Protein AF-A0A1H9RSE9-F1 (afdb_monomer_lite)

Organism: NCBI:txid200379

pLDDT: mean 80.84, std 13.24, range [35.53, 95.69]

Structure (mmCIF, N/CA/C/O backbone):
data_AF-A0A1H9RSE9-F1
#
_entry.id   AF-A0A1H9RSE9-F1
#
loop_
_atom_site.group_PDB
_atom_site.id
_atom_site.type_symbol
_atom_site.label_atom_id
_atom_site.label_alt_id
_atom_site.label_comp_id
_atom_site.label_asym_id
_atom_site.label_entity_id
_atom_site.label_seq_id
_atom_site.pdbx_PDB_ins_code
_atom_site.Cartn_x
_atom_site.Cartn_y
_atom_site.Cartn_z
_atom_site.occupancy
_atom_site.B_iso_or_equiv
_atom_site.auth_seq_id
_atom_site.auth_comp_id
_atom_site.auth_asym_id
_atom_site.auth_atom_id
_atom_site.pdbx_PDB_model_num
ATOM 1 N N . MET A 1 1 ? -7.562 20.231 6.246 1.00 48.16 1 MET A N 1
ATOM 2 C CA . MET A 1 1 ? -7.412 19.680 4.884 1.00 48.16 1 MET A CA 1
ATOM 3 C C . MET A 1 1 ? -8.405 18.547 4.749 1.00 48.16 1 MET A C 1
ATOM 5 O O . MET A 1 1 ? -8.384 17.662 5.594 1.00 48.16 1 MET A O 1
ATOM 9 N N . SER A 1 2 ? -9.317 18.609 3.780 1.00 53.59 2 SER A N 1
ATOM 10 C CA . SER A 1 2 ? -10.210 17.483 3.496 1.00 53.59 2 SER A CA 1
ATOM 11 C C . SER A 1 2 ? -9.411 16.434 2.732 1.00 53.59 2 SER A C 1
ATOM 13 O O . SER A 1 2 ? -8.847 16.744 1.687 1.00 53.59 2 SER A O 1
ATOM 15 N N . ALA A 1 3 ? -9.314 15.230 3.284 1.00 60.97 3 ALA A N 1
ATOM 16 C CA . ALA A 1 3 ? -8.739 14.088 2.592 1.00 60.97 3 ALA A CA 1
ATOM 17 C C . ALA A 1 3 ? -9.633 13.724 1.399 1.00 60.97 3 ALA A C 1
ATOM 19 O O . ALA A 1 3 ? -10.843 13.557 1.563 1.00 60.97 3 ALA A O 1
ATOM 20 N N . LEU A 1 4 ? -9.046 13.617 0.211 1.00 76.12 4 LEU A N 1
ATOM 21 C CA . LEU A 1 4 ? -9.733 13.062 -0.944 1.00 76.12 4 LEU A CA 1
ATOM 22 C C . LEU A 1 4 ? -9.749 11.539 -0.806 1.00 76.12 4 LEU A C 1
ATOM 24 O O . LEU A 1 4 ? -8.698 10.911 -0.731 1.00 76.12 4 LEU A O 1
ATOM 28 N N . VAL A 1 5 ? -10.940 10.953 -0.791 1.00 80.94 5 VAL A N 1
ATOM 29 C CA . VAL A 1 5 ? -11.124 9.502 -0.776 1.00 80.94 5 VAL A CA 1
ATOM 30 C C . 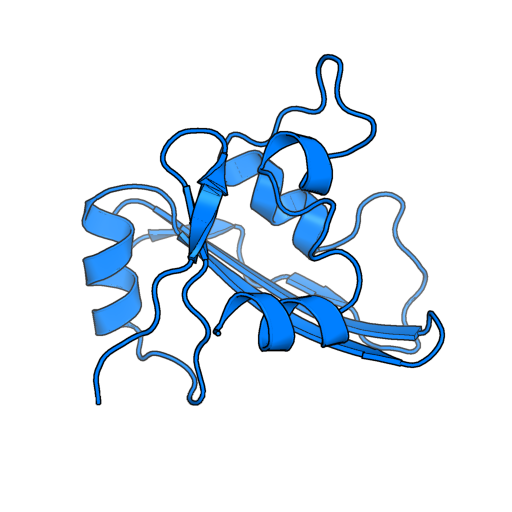VAL A 1 5 ? -11.655 9.099 -2.141 1.00 80.94 5 VAL A C 1
ATOM 32 O O . VAL A 1 5 ? -12.750 9.515 -2.514 1.00 80.94 5 VAL A O 1
ATOM 35 N N . VAL A 1 6 ? -10.885 8.308 -2.885 1.00 80.81 6 VAL A N 1
ATOM 36 C CA . VAL A 1 6 ? -11.274 7.797 -4.203 1.00 80.81 6 VAL A CA 1
ATOM 37 C C . VAL A 1 6 ? -11.811 6.376 -4.020 1.00 80.81 6 VAL A C 1
ATOM 39 O O . VAL A 1 6 ? -11.040 5.484 -3.659 1.00 80.81 6 VAL A O 1
ATOM 42 N N . PRO A 1 7 ? -13.117 6.128 -4.228 1.00 81.12 7 PRO A N 1
ATOM 43 C CA . PRO A 1 7 ? -13.671 4.783 -4.143 1.00 81.12 7 PRO A CA 1
ATOM 44 C C . PRO A 1 7 ? -13.070 3.869 -5.213 1.00 81.12 7 PRO A C 1
ATOM 46 O O . PRO A 1 7 ? -12.926 4.270 -6.371 1.00 81.12 7 PRO A O 1
ATOM 49 N N . LEU A 1 8 ? -12.755 2.639 -4.819 1.00 80.25 8 LEU A N 1
ATOM 50 C CA . LEU A 1 8 ? -12.267 1.574 -5.688 1.00 80.25 8 LEU A CA 1
ATOM 51 C C . LEU A 1 8 ? -13.261 0.399 -5.707 1.00 80.25 8 LEU A C 1
ATOM 53 O O . LEU A 1 8 ? -14.386 0.506 -5.213 1.00 80.25 8 LEU A O 1
ATOM 57 N N . ALA A 1 9 ? -12.875 -0.727 -6.313 1.00 77.00 9 ALA A N 1
ATOM 58 C CA . ALA A 1 9 ? -13.701 -1.930 -6.290 1.00 77.00 9 ALA A CA 1
ATOM 59 C C . ALA A 1 9 ? -13.736 -2.557 -4.884 1.00 77.00 9 ALA A C 1
ATOM 61 O O . ALA A 1 9 ? -12.779 -2.440 -4.125 1.00 77.00 9 ALA A O 1
ATOM 62 N N . ARG A 1 10 ? -14.823 -3.279 -4.573 1.00 69.12 10 ARG A N 1
ATOM 63 C CA . ARG A 1 10 ? -14.943 -4.165 -3.396 1.00 69.12 10 ARG A CA 1
ATOM 64 C C . ARG A 1 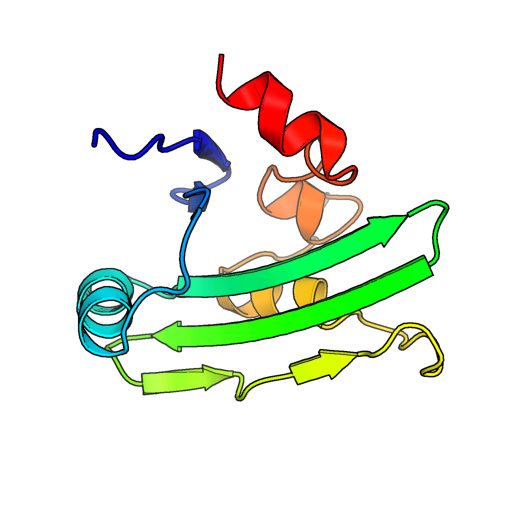10 ? -14.512 -3.527 -2.065 1.00 69.12 10 ARG A C 1
ATOM 66 O O . ARG A 1 10 ? -13.536 -3.956 -1.465 1.00 69.12 10 ARG A O 1
ATOM 73 N N . ASP A 1 11 ? -15.255 -2.523 -1.600 1.00 80.44 11 ASP A N 1
ATOM 74 C CA . ASP A 1 11 ? -15.059 -1.878 -0.286 1.00 80.44 11 ASP A CA 1
ATOM 75 C C . ASP A 1 11 ? -13.654 -1.276 -0.054 1.00 80.44 11 ASP A C 1
ATOM 77 O O . ASP A 1 11 ? -13.291 -0.943 1.076 1.00 80.44 11 ASP A O 1
ATOM 81 N N . LEU A 1 12 ? -12.872 -1.087 -1.124 1.00 85.38 12 LEU A N 1
ATOM 82 C CA . LEU A 1 12 ? -11.572 -0.431 -1.083 1.00 85.38 12 LEU A CA 1
ATOM 83 C C . LEU A 1 12 ? -11.690 1.058 -1.391 1.00 85.38 12 LEU A C 1
ATOM 85 O O . LEU A 1 12 ? -12.549 1.521 -2.147 1.00 85.38 12 LEU A O 1
ATOM 89 N N . VAL A 1 13 ? -10.755 1.811 -0.826 1.00 86.94 13 VAL A N 1
ATOM 90 C CA . VAL A 1 13 ? -10.582 3.232 -1.098 1.00 86.94 13 VAL A CA 1
ATOM 91 C C . VAL A 1 13 ? -9.106 3.541 -1.293 1.00 86.94 13 VAL A C 1
ATOM 93 O O . VAL A 1 13 ? -8.254 3.012 -0.580 1.00 86.94 13 VAL A O 1
ATOM 96 N N . LEU A 1 14 ? -8.809 4.425 -2.241 1.00 86.50 14 LEU A N 1
ATOM 97 C CA . LEU A 1 14 ? -7.501 5.047 -2.383 1.00 86.50 14 LEU A CA 1
ATOM 98 C C . LEU A 1 14 ? -7.526 6.396 -1.667 1.00 86.50 14 LEU A C 1
ATOM 100 O O . LEU A 1 14 ? -8.400 7.231 -1.910 1.00 86.50 14 LEU A O 1
ATOM 104 N N . LEU A 1 15 ? -6.549 6.604 -0.792 1.00 88.00 15 LEU A N 1
ATOM 105 C CA . LEU A 1 15 ? -6.334 7.860 -0.090 1.00 88.00 15 LEU A CA 1
ATOM 106 C C . LEU A 1 15 ? -4.972 8.425 -0.513 1.00 88.00 15 LEU A C 1
ATOM 108 O O . LEU A 1 15 ? -3.952 7.943 -0.021 1.00 88.00 15 LEU A O 1
ATOM 112 N N . PRO A 1 16 ? -4.924 9.421 -1.415 1.00 84.75 16 PRO A N 1
ATOM 113 C CA . PRO A 1 16 ? -3.681 10.093 -1.766 1.00 84.75 16 PRO A CA 1
ATOM 114 C C . PRO A 1 16 ? -3.127 10.849 -0.557 1.00 84.75 16 PRO A C 1
ATOM 116 O O . PRO A 1 16 ? -3.837 11.632 0.081 1.00 84.75 16 PRO A O 1
ATOM 119 N N . LEU A 1 17 ? -1.856 10.609 -0.246 1.00 84.06 17 LEU A N 1
ATOM 120 C CA . LEU A 1 17 ? -1.153 11.244 0.862 1.00 84.06 17 LEU A CA 1
ATOM 121 C C . LEU A 1 17 ? -0.086 12.186 0.308 1.00 84.06 17 LEU A C 1
ATOM 123 O O . LEU A 1 17 ? 0.650 11.825 -0.603 1.00 84.06 17 LEU A O 1
ATOM 127 N N . PHE A 1 18 ? -0.014 13.392 0.867 1.00 81.62 18 PHE A N 1
ATOM 128 C CA . PHE A 1 18 ? 1.023 14.377 0.532 1.00 81.62 18 PHE A CA 1
ATOM 129 C C . PHE A 1 18 ? 2.224 14.299 1.480 1.00 81.62 18 PHE A C 1
ATOM 131 O O . PHE A 1 18 ? 3.316 14.720 1.120 1.00 81.62 18 PHE A O 1
ATOM 138 N N . ASP A 1 19 ? 2.011 13.724 2.665 1.00 84.19 19 ASP A N 1
ATOM 139 C CA . ASP A 1 19 ? 3.020 13.475 3.686 1.00 84.19 19 ASP A CA 1
ATOM 140 C C . ASP A 1 19 ? 2.919 12.019 4.148 1.00 84.19 19 ASP A C 1
ATOM 142 O O . ASP A 1 19 ? 1.833 11.428 4.166 1.00 84.19 19 ASP A O 1
ATOM 146 N N . ALA A 1 20 ? 4.049 11.444 4.561 1.00 82.94 20 ALA A N 1
ATOM 147 C CA . ALA A 1 20 ? 4.068 10.103 5.125 1.00 82.94 20 ALA A CA 1
ATOM 148 C C . ALA A 1 20 ? 3.240 10.060 6.428 1.00 82.94 20 ALA A C 1
ATOM 150 O O . ALA A 1 20 ? 3.497 10.857 7.335 1.00 82.94 20 ALA A O 1
ATOM 151 N N .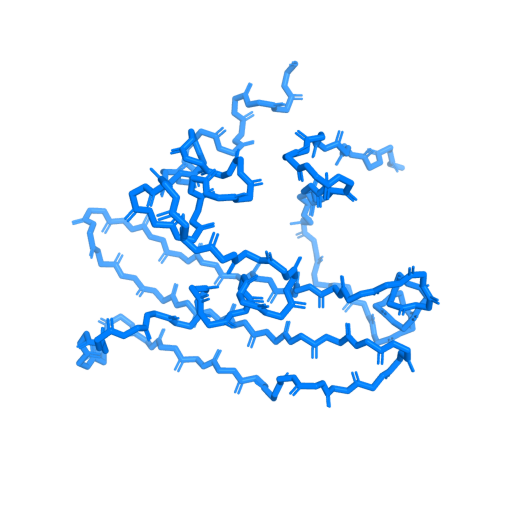 PRO A 1 21 ? 2.275 9.131 6.557 1.00 87.88 21 PRO A N 1
ATOM 152 C CA . PRO A 1 21 ? 1.460 9.033 7.756 1.00 87.88 21 PRO A CA 1
ATOM 153 C C . PRO A 1 21 ? 2.293 8.474 8.909 1.00 87.88 21 PRO A C 1
ATOM 155 O O . PRO A 1 21 ? 3.142 7.594 8.721 1.00 87.88 21 PRO A O 1
ATOM 158 N N . ASP A 1 22 ? 2.031 8.950 10.122 1.00 89.00 22 ASP A N 1
ATOM 159 C CA . ASP A 1 22 ? 2.690 8.406 11.304 1.00 89.00 22 ASP A CA 1
ATOM 160 C C . ASP A 1 22 ? 2.151 7.010 11.670 1.00 89.00 22 ASP A C 1
ATOM 162 O O . ASP A 1 22 ? 1.117 6.537 11.189 1.00 89.00 22 ASP A O 1
ATOM 166 N N . SER A 1 23 ? 2.860 6.306 12.555 1.00 84.31 23 SER A N 1
ATOM 167 C CA . SER A 1 23 ? 2.476 4.948 12.949 1.00 84.31 23 SER A CA 1
ATOM 168 C C . SER A 1 23 ? 1.116 4.855 13.649 1.00 84.31 23 SER A C 1
ATOM 170 O O . SER A 1 23 ? 0.509 3.785 13.604 1.00 84.31 23 SER A O 1
ATOM 172 N N . GLY A 1 24 ? 0.666 5.925 14.311 1.00 87.62 24 GLY A N 1
ATOM 173 C CA . GLY A 1 24 ? -0.632 5.999 14.979 1.00 87.62 24 GLY A CA 1
ATOM 174 C C . GLY A 1 24 ? -1.767 6.113 13.968 1.00 87.62 24 GLY A C 1
ATOM 175 O O . GLY A 1 24 ? -2.689 5.307 14.008 1.00 87.62 24 GLY A O 1
ATOM 176 N N . GLN A 1 25 ? -1.639 7.007 12.984 1.00 91.19 25 GLN A N 1
ATOM 177 C CA . GLN A 1 25 ? -2.615 7.152 11.898 1.00 91.19 25 GLN A CA 1
ATOM 178 C C . GLN A 1 25 ? -2.829 5.833 11.148 1.00 91.19 25 GLN A C 1
ATOM 180 O O . GLN A 1 25 ? -3.960 5.406 10.925 1.00 91.19 25 GL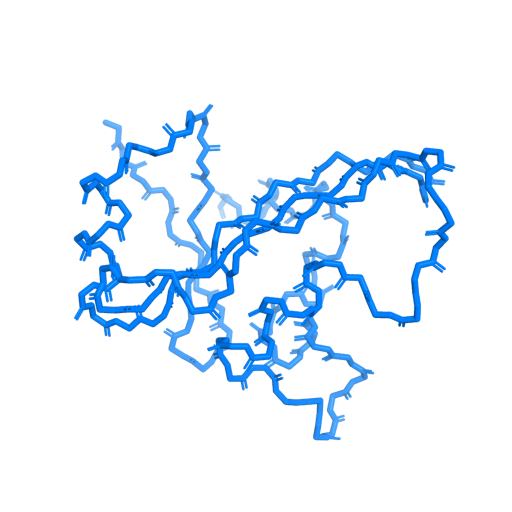N A O 1
ATOM 185 N N . VAL A 1 26 ? -1.741 5.138 10.807 1.00 89.56 26 VAL A N 1
ATOM 186 C CA . VAL A 1 26 ? -1.826 3.858 10.088 1.00 89.56 26 VAL A CA 1
ATOM 187 C C . VAL A 1 26 ? -2.413 2.758 10.980 1.00 89.56 26 VAL A C 1
ATOM 189 O O . VAL A 1 26 ? -3.140 1.889 10.494 1.00 89.56 26 VAL A O 1
ATOM 192 N N . ALA A 1 27 ? -2.125 2.770 12.286 1.00 88.88 27 ALA A N 1
ATOM 193 C CA . ALA A 1 27 ? -2.744 1.839 13.228 1.00 88.88 27 ALA A CA 1
ATOM 194 C C . ALA A 1 27 ? -4.261 2.066 13.325 1.00 88.88 27 ALA A C 1
ATOM 196 O O . ALA A 1 27 ? -5.022 1.103 13.248 1.00 88.88 27 ALA A O 1
ATOM 197 N N . ASP A 1 28 ? -4.695 3.324 13.392 1.00 92.50 28 ASP A N 1
ATOM 198 C CA . ASP A 1 28 ? -6.108 3.691 13.434 1.00 92.50 28 ASP A CA 1
ATOM 199 C C . ASP A 1 28 ? -6.838 3.278 12.154 1.00 92.50 28 ASP A C 1
ATOM 201 O O . ASP A 1 28 ? -7.908 2.669 12.226 1.00 92.50 28 ASP A O 1
ATOM 205 N N . TRP A 1 29 ? -6.258 3.533 10.978 1.00 93.38 29 TRP A N 1
ATOM 206 C CA . TRP A 1 29 ? -6.835 3.086 9.706 1.00 93.38 29 TRP A CA 1
ATOM 207 C C . TRP A 1 29 ? -6.922 1.562 9.634 1.00 93.38 29 TRP A C 1
ATOM 209 O O . TRP A 1 29 ? -7.979 1.016 9.316 1.00 93.38 29 TRP A O 1
ATOM 219 N N . SER A 1 30 ? -5.842 0.874 10.017 1.00 94.31 30 SER A N 1
ATOM 220 C CA . SER A 1 30 ? -5.787 -0.591 9.973 1.00 94.31 30 SER A CA 1
ATOM 221 C C . SER A 1 30 ? -6.640 -1.295 11.035 1.00 94.31 30 SER A C 1
ATOM 223 O O . SER A 1 30 ? -6.775 -2.515 11.005 1.00 94.31 30 SER A O 1
ATOM 225 N N . SER A 1 31 ? -7.261 -0.559 11.965 1.00 93.75 31 SER A N 1
ATOM 226 C CA . SER A 1 31 ? -8.204 -1.135 12.937 1.00 93.75 31 SER A CA 1
ATOM 227 C C . SER A 1 31 ? -9.497 -1.648 12.288 1.00 93.75 31 SER A C 1
ATOM 229 O O . SER A 1 31 ? -10.164 -2.527 12.834 1.00 93.75 31 SER A O 1
ATOM 231 N N . ARG A 1 32 ? -9.854 -1.113 11.110 1.00 90.31 32 ARG A N 1
ATOM 232 C CA . ARG A 1 32 ? -11.095 -1.441 10.385 1.00 90.31 32 ARG A CA 1
ATOM 233 C C . ARG A 1 32 ? -10.903 -2.473 9.275 1.00 90.31 32 ARG A C 1
ATOM 235 O O . ARG A 1 32 ? -11.893 -2.973 8.754 1.00 90.31 32 ARG A O 1
ATOM 242 N N . GLY A 1 33 ? -9.659 -2.784 8.930 1.00 91.25 33 GLY A N 1
ATOM 243 C CA . GLY A 1 33 ? -9.290 -3.721 7.875 1.00 91.25 33 GLY A CA 1
ATOM 244 C C . GLY A 1 33 ? -7.850 -3.498 7.407 1.00 91.25 33 GLY A C 1
ATOM 245 O O . GLY A 1 33 ? -7.187 -2.579 7.890 1.00 91.25 33 GLY A O 1
ATOM 246 N N . PRO A 1 34 ? -7.354 -4.313 6.466 1.00 93.94 34 PRO A N 1
ATOM 247 C CA . PRO A 1 34 ? -5.989 -4.198 5.985 1.00 93.94 34 PRO A CA 1
ATOM 248 C C . PRO A 1 34 ? -5.763 -2.892 5.208 1.00 93.94 34 PRO A C 1
ATOM 250 O O . PRO A 1 34 ? -6.584 -2.469 4.398 1.00 93.94 34 PRO A O 1
ATOM 253 N N . VAL A 1 35 ? -4.616 -2.260 5.455 1.00 94.81 35 VAL A N 1
ATOM 254 C CA . VAL A 1 35 ? -4.167 -1.017 4.819 1.00 94.81 35 VAL A CA 1
ATOM 255 C C . VAL A 1 35 ? -2.810 -1.261 4.181 1.00 94.81 35 VAL A C 1
ATOM 257 O O . VAL A 1 35 ? -1.835 -1.568 4.877 1.00 94.81 35 VAL A O 1
ATOM 260 N N . ALA A 1 36 ? -2.737 -1.086 2.864 1.00 93.88 36 ALA A N 1
ATOM 261 C CA . ALA A 1 36 ? -1.478 -1.025 2.141 1.00 93.88 36 ALA A CA 1
ATOM 262 C C . ALA A 1 36 ? -1.016 0.431 2.063 1.00 93.88 36 ALA A C 1
ATOM 264 O O . ALA A 1 36 ? -1.738 1.298 1.578 1.00 93.88 36 ALA A O 1
ATOM 265 N N . LEU A 1 37 ? 0.200 0.692 2.530 1.00 93.12 37 LEU A N 1
ATOM 266 C CA . LEU A 1 37 ? 0.903 1.925 2.204 1.00 93.12 37 LEU A CA 1
ATOM 267 C C . LEU A 1 37 ? 1.766 1.641 0.990 1.00 93.12 37 LEU A C 1
ATOM 269 O O . LEU A 1 37 ? 2.535 0.675 0.996 1.00 93.12 37 LEU A O 1
ATOM 273 N N . VAL A 1 38 ? 1.607 2.456 -0.042 1.00 90.50 38 VAL A N 1
ATOM 274 C CA . VAL A 1 38 ? 2.303 2.317 -1.315 1.00 90.50 38 VAL A CA 1
ATOM 275 C C . VAL A 1 38 ? 2.925 3.657 -1.657 1.00 90.50 38 VAL A C 1
ATOM 277 O O . VAL A 1 38 ? 2.253 4.683 -1.609 1.00 90.50 38 VAL A O 1
ATOM 280 N N . ASP A 1 39 ? 4.204 3.610 -1.990 1.00 87.94 39 ASP A N 1
ATOM 281 C CA . ASP A 1 39 ? 4.947 4.697 -2.600 1.00 87.94 39 ASP A CA 1
ATOM 282 C C . ASP A 1 39 ? 5.532 4.167 -3.910 1.00 87.94 39 ASP A C 1
ATOM 284 O O . ASP A 1 39 ? 5.996 3.022 -3.980 1.00 87.94 39 ASP A O 1
ATOM 288 N N . ALA A 1 40 ? 5.421 4.959 -4.963 1.00 85.06 40 ALA A N 1
ATOM 289 C CA . ALA A 1 40 ? 5.843 4.575 -6.293 1.00 85.06 40 ALA A CA 1
ATOM 290 C C . ALA A 1 40 ? 6.298 5.815 -7.052 1.00 85.06 40 ALA A C 1
ATOM 292 O O . ALA A 1 40 ? 5.498 6.698 -7.367 1.00 85.06 40 ALA A O 1
ATOM 293 N N . GLU A 1 41 ? 7.571 5.826 -7.417 1.00 77.56 41 GLU A N 1
ATOM 294 C CA . GLU A 1 41 ? 8.084 6.727 -8.433 1.00 77.56 41 GLU A CA 1
ATOM 295 C C . GLU A 1 41 ? 8.158 5.919 -9.724 1.00 77.56 41 GLU A C 1
ATOM 297 O O . GLU A 1 41 ? 8.812 4.880 -9.780 1.00 77.56 41 GLU A O 1
ATOM 302 N N . HIS A 1 42 ? 7.430 6.335 -10.758 1.00 65.50 42 HIS A N 1
ATOM 303 C CA . HIS A 1 42 ? 7.439 5.629 -12.034 1.00 65.50 42 HIS A CA 1
ATOM 304 C C . HIS A 1 42 ? 7.515 6.626 -13.183 1.00 65.50 42 HIS A C 1
ATOM 306 O O . HIS A 1 42 ? 6.638 7.476 -13.344 1.00 65.50 42 HIS A O 1
ATOM 312 N N . PHE A 1 43 ? 8.572 6.520 -13.984 1.00 58.66 43 PHE A N 1
ATOM 313 C CA . PHE A 1 43 ? 8.788 7.358 -15.154 1.00 58.66 43 PHE A CA 1
ATOM 314 C C . PHE A 1 43 ? 9.289 6.499 -16.318 1.00 58.66 43 PHE A C 1
ATOM 316 O O . PHE A 1 43 ? 10.339 5.869 -16.243 1.00 58.66 43 PHE A O 1
ATOM 323 N N . GLY A 1 44 ? 8.527 6.450 -17.415 1.00 55.84 44 GLY A N 1
ATOM 324 C CA . GLY A 1 44 ? 8.958 5.774 -18.646 1.00 55.84 44 GLY A CA 1
ATOM 325 C C . GLY A 1 44 ? 9.160 4.253 -18.545 1.00 55.84 44 GLY A C 1
ATOM 326 O O . GLY A 1 44 ? 9.891 3.702 -19.362 1.00 55.84 44 GLY A O 1
ATOM 327 N N . GLY A 1 45 ? 8.525 3.578 -17.579 1.00 60.06 45 GLY A N 1
ATOM 328 C CA . GLY A 1 45 ? 8.643 2.125 -17.366 1.00 60.06 45 GLY A CA 1
ATOM 329 C C . GLY A 1 45 ? 9.677 1.712 -16.313 1.00 60.06 45 GLY A C 1
ATOM 330 O O . GLY A 1 45 ? 9.795 0.525 -16.010 1.00 60.06 45 GLY A O 1
ATOM 331 N N . THR A 1 46 ? 10.387 2.676 -15.728 1.00 65.25 46 THR A N 1
ATOM 332 C CA . THR A 1 46 ? 11.399 2.453 -14.693 1.00 65.25 46 THR A CA 1
ATOM 333 C C . THR A 1 46 ? 11.075 3.289 -13.456 1.00 65.25 46 THR A C 1
ATOM 335 O O . THR A 1 46 ? 10.436 4.339 -13.549 1.00 65.25 46 THR A O 1
ATOM 338 N N . GLY A 1 47 ? 11.473 2.805 -12.280 1.00 80.25 47 GLY A N 1
ATOM 339 C CA . GLY A 1 47 ? 11.415 3.586 -11.049 1.00 80.25 47 GLY A CA 1
ATOM 340 C C . GLY A 1 47 ? 11.336 2.739 -9.784 1.00 80.25 47 GLY A C 1
ATOM 341 O O . GLY A 1 47 ? 11.379 1.504 -9.844 1.00 80.25 47 GLY A O 1
ATOM 342 N N . SER A 1 48 ? 11.256 3.408 -8.641 1.00 88.69 48 SER A N 1
ATOM 343 C CA . SER A 1 48 ? 11.248 2.776 -7.328 1.00 88.69 48 SER A CA 1
ATOM 344 C C . SER A 1 48 ? 9.827 2.443 -6.874 1.00 88.69 48 SER A C 1
ATOM 346 O O . SER A 1 48 ? 8.839 3.079 -7.246 1.00 88.69 48 SER A O 1
ATOM 348 N N . GLN A 1 49 ? 9.707 1.396 -6.066 1.00 90.25 49 GLN A N 1
ATOM 349 C CA . GLN A 1 49 ? 8.454 1.025 -5.427 1.00 90.25 49 GLN A CA 1
ATOM 350 C C . GLN A 1 49 ? 8.720 0.632 -3.990 1.00 90.25 49 GLN A C 1
ATOM 352 O O . GLN A 1 49 ? 9.607 -0.172 -3.702 1.00 90.25 49 GLN A O 1
ATOM 357 N N . ARG A 1 50 ? 7.884 1.126 -3.088 1.00 91.88 50 ARG A N 1
ATOM 358 C CA . ARG A 1 50 ? 7.878 0.718 -1.694 1.00 91.88 50 ARG A CA 1
ATOM 359 C C . ARG A 1 50 ? 6.469 0.380 -1.268 1.00 91.88 50 ARG A C 1
ATOM 361 O O . ARG A 1 50 ? 5.522 1.111 -1.535 1.00 91.88 50 ARG A O 1
ATOM 368 N N . THR A 1 51 ? 6.326 -0.718 -0.542 1.00 93.94 51 THR A N 1
ATOM 369 C CA . THR A 1 51 ? 5.050 -1.037 0.085 1.00 93.94 51 THR A CA 1
ATOM 370 C C . THR A 1 51 ? 5.208 -1.684 1.446 1.00 93.94 51 THR A C 1
ATOM 372 O O . THR A 1 51 ? 6.226 -2.301 1.749 1.00 93.94 51 THR A O 1
ATOM 375 N N . GLN A 1 52 ? 4.176 -1.564 2.269 1.00 94.88 52 GLN A N 1
ATOM 376 C CA . GLN A 1 52 ? 3.966 -2.376 3.459 1.00 94.88 52 GLN A CA 1
ATOM 377 C C . GLN A 1 52 ? 2.466 -2.554 3.677 1.00 94.88 52 GLN A C 1
ATOM 379 O O . GLN A 1 52 ? 1.679 -1.688 3.294 1.00 94.88 52 GLN A O 1
ATOM 384 N N . VAL A 1 53 ? 2.076 -3.627 4.363 1.00 95.69 53 VAL A N 1
ATOM 385 C CA . VAL A 1 53 ? 0.672 -3.852 4.728 1.00 95.69 53 VAL A CA 1
ATOM 386 C C . VAL A 1 53 ? 0.547 -3.979 6.232 1.00 95.69 53 VAL A C 1
ATOM 388 O O . VAL A 1 53 ? 1.303 -4.719 6.879 1.00 95.69 53 VAL A O 1
ATOM 391 N N . ARG A 1 54 ? -0.424 -3.253 6.786 1.00 95.62 54 ARG A N 1
ATOM 392 C CA . ARG A 1 54 ? -0.842 -3.385 8.176 1.00 95.62 54 ARG A CA 1
ATOM 393 C C . ARG A 1 54 ? -2.275 -3.866 8.277 1.00 95.62 54 ARG A C 1
ATOM 395 O O . ARG A 1 54 ? -3.122 -3.406 7.528 1.00 95.62 54 ARG A O 1
ATOM 402 N N . ASP A 1 55 ? -2.533 -4.725 9.248 1.00 95.31 55 ASP A N 1
ATOM 403 C CA . ASP A 1 55 ? -3.872 -5.157 9.628 1.00 95.31 55 ASP A CA 1
ATOM 404 C C . ASP A 1 55 ? -3.946 -5.256 11.152 1.00 95.31 55 ASP A C 1
ATOM 406 O O . ASP A 1 55 ? -3.006 -5.732 11.800 1.00 95.31 55 ASP A O 1
ATOM 410 N N . GLN A 1 56 ? -5.026 -4.737 11.735 1.00 93.81 56 GLN A N 1
ATOM 411 C CA . GLN A 1 56 ? -5.225 -4.667 13.185 1.00 93.81 56 GLN A CA 1
ATOM 412 C C . GLN A 1 56 ? -4.019 -4.047 13.920 1.00 93.81 56 GLN A C 1
ATOM 414 O O . GLN A 1 56 ? -3.550 -4.551 14.943 1.00 93.81 56 GLN A O 1
ATOM 419 N N . GLY A 1 57 ? -3.447 -2.978 13.351 1.00 91.00 57 GLY A N 1
ATOM 420 C CA . GLY A 1 57 ? -2.273 -2.282 13.884 1.00 91.00 57 GLY A CA 1
ATOM 421 C C . GLY A 1 57 ? -0.932 -3.013 13.714 1.00 91.00 57 GLY A C 1
ATOM 422 O O . GLY A 1 57 ? 0.113 -2.459 14.064 1.00 91.00 57 GLY A O 1
ATOM 423 N N . ARG A 1 58 ? -0.914 -4.229 13.156 1.00 91.69 58 ARG A N 1
ATOM 424 C CA . ARG A 1 58 ? 0.282 -5.078 13.019 1.00 91.69 58 ARG A CA 1
ATOM 425 C C . ARG A 1 58 ? 0.746 -5.141 11.570 1.00 91.69 58 ARG A C 1
ATOM 427 O O . ARG A 1 58 ? -0.067 -5.134 10.660 1.00 91.69 58 ARG A O 1
ATOM 434 N N . SER A 1 59 ? 2.055 -5.241 11.344 1.00 93.19 59 SER A N 1
ATOM 435 C CA . SER A 1 59 ? 2.592 -5.494 9.999 1.00 93.19 59 SER A CA 1
ATOM 436 C C . SER A 1 59 ? 2.328 -6.949 9.604 1.00 93.19 59 SER A C 1
ATOM 438 O O . SER A 1 59 ? 2.828 -7.861 10.264 1.00 93.19 59 SER A O 1
ATOM 440 N N . VAL A 1 60 ? 1.534 -7.142 8.548 1.00 95.00 60 VAL A N 1
ATOM 441 C CA . VAL A 1 60 ? 1.255 -8.454 7.928 1.00 95.00 60 VAL A CA 1
ATOM 442 C C . VAL A 1 60 ? 2.100 -8.673 6.673 1.00 95.00 60 VAL A C 1
ATOM 444 O O . VAL A 1 60 ? 2.510 -9.795 6.398 1.00 95.00 60 VAL A O 1
ATOM 447 N N . LEU A 1 61 ? 2.485 -7.581 6.006 1.00 94.25 61 LEU A N 1
ATOM 448 C CA . LEU A 1 61 ? 3.587 -7.539 5.051 1.00 94.25 61 LEU A CA 1
ATOM 449 C C . LEU A 1 61 ? 4.621 -6.533 5.558 1.00 94.25 61 LEU A C 1
ATOM 451 O O . LEU A 1 61 ? 4.302 -5.359 5.787 1.00 94.25 61 LEU A O 1
ATOM 455 N N . LYS A 1 62 ? 5.856 -7.003 5.763 1.00 93.44 62 LYS A N 1
ATOM 456 C CA . LYS A 1 62 ? 6.991 -6.133 6.102 1.00 93.44 62 LYS A CA 1
ATOM 457 C C . LYS A 1 62 ? 7.312 -5.209 4.922 1.00 93.44 62 LYS A C 1
ATOM 459 O O . LYS A 1 62 ? 6.978 -5.568 3.797 1.00 93.44 62 LYS A O 1
ATOM 464 N N . PRO A 1 63 ? 7.978 -4.062 5.155 1.00 92.69 63 PRO A N 1
ATOM 465 C CA . PRO A 1 63 ? 8.383 -3.180 4.072 1.00 92.69 63 PRO A CA 1
ATOM 466 C C . PRO A 1 63 ? 9.135 -3.936 2.974 1.00 92.69 63 PRO A C 1
ATOM 468 O O . PRO A 1 63 ? 10.165 -4.554 3.245 1.00 92.69 63 PRO A O 1
ATOM 471 N N . LEU A 1 64 ? 8.599 -3.878 1.760 1.00 94.19 64 LEU A N 1
ATOM 472 C CA . LEU A 1 64 ? 9.249 -4.310 0.533 1.00 94.19 64 LEU A CA 1
ATOM 473 C C . LEU A 1 64 ? 9.647 -3.061 -0.239 1.00 94.19 64 LEU A C 1
ATOM 475 O O . LEU A 1 64 ? 8.853 -2.126 -0.349 1.00 94.19 64 LEU A O 1
ATOM 479 N N . VAL A 1 65 ? 10.872 -3.055 -0.750 1.00 92.44 65 VAL A N 1
ATOM 480 C CA . VAL A 1 65 ? 11.415 -1.978 -1.573 1.00 92.44 65 VAL A CA 1
ATOM 481 C C . VAL A 1 65 ? 12.010 -2.614 -2.820 1.00 92.44 65 VAL A C 1
ATOM 483 O O . VAL A 1 65 ? 12.655 -3.657 -2.726 1.00 92.44 65 VAL A O 1
ATOM 486 N N . ARG A 1 66 ? 11.754 -1.994 -3.965 1.00 90.75 66 ARG A N 1
ATOM 487 C CA . ARG A 1 66 ? 12.463 -2.213 -5.218 1.00 90.75 66 ARG A CA 1
ATOM 488 C C . ARG A 1 66 ? 13.004 -0.859 -5.648 1.00 90.75 66 ARG A C 1
ATOM 490 O O . ARG A 1 66 ? 12.213 0.063 -5.836 1.00 90.75 66 ARG A O 1
ATOM 497 N N . GLU A 1 67 ? 14.308 -0.756 -5.818 1.00 91.38 67 GLU A N 1
ATOM 498 C CA . GLU A 1 67 ? 14.940 0.421 -6.404 1.00 91.38 67 GLU A CA 1
ATOM 499 C C . GLU A 1 67 ? 14.873 0.371 -7.938 1.00 91.38 67 GLU A C 1
ATOM 501 O O . GLU A 1 67 ? 14.606 -0.670 -8.543 1.00 91.38 67 GLU A O 1
ATOM 506 N N . GLU A 1 68 ? 15.095 1.508 -8.594 1.00 86.00 68 GLU A N 1
ATOM 507 C CA . GLU A 1 68 ? 15.054 1.620 -10.059 1.00 86.00 68 GLU A CA 1
ATOM 508 C C . GLU A 1 68 ? 15.964 0.590 -10.755 1.00 86.00 68 GLU A C 1
ATOM 510 O O . GLU A 1 68 ? 15.496 -0.124 -11.651 1.00 86.00 68 GLU A O 1
ATOM 515 N N . ASP A 1 69 ? 17.203 0.462 -10.270 1.00 87.00 69 ASP A N 1
ATOM 516 C CA . ASP A 1 69 ? 18.250 -0.412 -10.816 1.00 87.00 69 ASP A CA 1
ATOM 517 C C . ASP A 1 69 ? 18.122 -1.890 -10.399 1.00 87.00 69 ASP A C 1
ATOM 519 O O . ASP A 1 69 ? 18.882 -2.741 -10.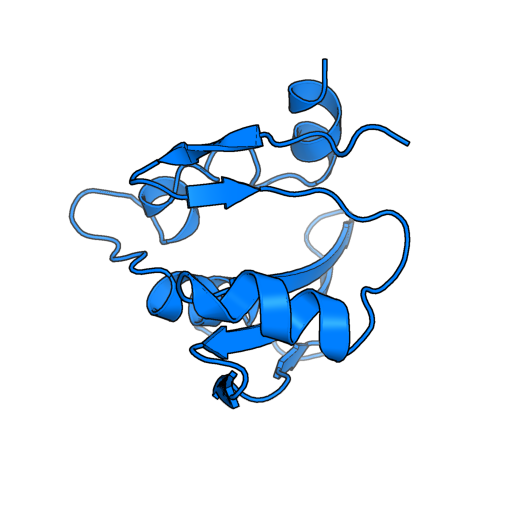874 1.00 87.00 69 ASP A O 1
ATOM 523 N N . ASP A 1 70 ? 17.175 -2.225 -9.516 1.00 87.69 70 ASP A N 1
ATOM 524 C CA . ASP A 1 70 ? 16.983 -3.608 -9.090 1.00 87.69 70 ASP A CA 1
ATOM 525 C C . ASP A 1 70 ? 16.408 -4.463 -10.232 1.00 87.69 70 ASP A C 1
ATOM 527 O O . ASP A 1 70 ? 15.571 -3.990 -11.019 1.00 87.69 70 ASP A O 1
ATOM 531 N N . PRO A 1 71 ? 16.763 -5.762 -10.299 1.00 85.56 71 PRO A N 1
ATOM 532 C CA . PRO A 1 71 ? 16.121 -6.697 -11.212 1.00 85.56 71 PRO A CA 1
ATOM 533 C C . PRO A 1 71 ? 14.595 -6.631 -11.103 1.00 85.56 71 PRO A C 1
ATOM 535 O O . PRO A 1 71 ? 14.036 -6.529 -10.009 1.00 85.56 71 PRO A O 1
ATOM 538 N N . VAL A 1 72 ? 13.908 -6.699 -12.245 1.00 82.06 72 VAL A N 1
ATOM 539 C CA . VAL A 1 72 ? 12.441 -6.734 -12.267 1.00 82.06 72 VAL A CA 1
ATOM 540 C C . VAL A 1 72 ? 11.983 -8.074 -11.682 1.00 82.06 72 VAL A C 1
ATOM 542 O O . VAL A 1 72 ? 12.332 -9.115 -12.243 1.00 82.06 72 VAL A O 1
ATOM 545 N N . PRO A 1 73 ? 11.246 -8.083 -10.556 1.00 82.88 73 PRO A N 1
ATOM 546 C CA . PRO A 1 73 ? 10.739 -9.321 -9.985 1.00 82.88 73 PRO A CA 1
ATOM 547 C C . PRO A 1 73 ? 9.551 -9.840 -10.801 1.00 82.88 73 PRO A C 1
ATOM 549 O O . PRO A 1 73 ? 8.818 -9.054 -11.399 1.00 82.88 73 PRO A O 1
ATOM 552 N N . ASP A 1 74 ? 9.297 -11.149 -10.733 1.00 85.31 74 ASP A N 1
ATOM 553 C CA . ASP A 1 74 ? 8.098 -11.757 -11.335 1.00 85.31 74 ASP A CA 1
ATOM 554 C C . ASP A 1 74 ? 6.800 -11.151 -10.773 1.00 85.31 74 ASP A C 1
ATOM 556 O O . ASP A 1 74 ? 5.795 -11.054 -11.472 1.00 85.31 74 ASP A O 1
ATOM 560 N N . VAL A 1 75 ? 6.827 -10.722 -9.504 1.00 85.75 75 VAL A N 1
ATOM 561 C CA . VAL A 1 75 ? 5.710 -10.050 -8.832 1.00 85.75 75 VAL A CA 1
ATOM 562 C C . VAL A 1 75 ? 6.212 -8.782 -8.153 1.00 85.75 75 VAL A C 1
ATOM 564 O O . VAL A 1 75 ? 7.018 -8.833 -7.216 1.00 85.75 75 VAL A O 1
ATOM 567 N N . SER A 1 76 ? 5.719 -7.629 -8.610 1.00 86.81 76 SER A N 1
ATOM 568 C CA . SER A 1 76 ? 6.122 -6.329 -8.070 1.00 86.81 76 SER A CA 1
ATOM 569 C C . SER A 1 76 ? 5.717 -6.164 -6.596 1.00 86.81 76 SER A C 1
ATOM 571 O O . SER A 1 76 ? 4.723 -6.759 -6.166 1.00 86.81 76 SER A O 1
ATOM 573 N N . PRO A 1 77 ? 6.437 -5.339 -5.807 1.00 90.81 77 PRO A N 1
ATOM 574 C CA . PRO A 1 77 ? 6.053 -5.037 -4.431 1.00 90.81 77 PRO A CA 1
ATOM 575 C C . PRO A 1 77 ? 4.583 -4.619 -4.298 1.00 90.81 77 PRO A C 1
ATOM 577 O O . PRO A 1 77 ? 3.875 -5.153 -3.449 1.00 90.81 77 PRO A O 1
ATOM 580 N N . ILE A 1 78 ? 4.094 -3.732 -5.171 1.00 89.00 78 ILE A N 1
ATOM 581 C CA . ILE A 1 78 ? 2.699 -3.262 -5.132 1.00 89.00 78 ILE A CA 1
ATOM 582 C C . ILE A 1 78 ? 1.720 -4.415 -5.379 1.00 89.00 78 ILE A C 1
ATOM 584 O O . ILE A 1 78 ? 0.761 -4.566 -4.632 1.00 89.00 78 ILE A O 1
ATOM 588 N N . SER A 1 79 ? 1.981 -5.282 -6.359 1.00 88.56 79 SER A N 1
ATOM 589 C CA . SER A 1 79 ? 1.093 -6.426 -6.630 1.00 88.56 79 SER A CA 1
ATOM 590 C C . SER A 1 79 ? 1.010 -7.368 -5.423 1.00 88.56 79 SER A C 1
ATOM 592 O O . SER A 1 79 ? -0.074 -7.820 -5.060 1.00 88.56 79 SER A O 1
ATOM 594 N N . GLN A 1 80 ? 2.129 -7.577 -4.715 1.00 90.88 80 GLN A N 1
ATOM 595 C CA . GLN A 1 80 ? 2.133 -8.367 -3.480 1.00 90.88 80 GLN A CA 1
ATOM 596 C C . GLN A 1 80 ? 1.274 -7.744 -2.374 1.00 90.88 80 GLN A C 1
ATOM 598 O O . GLN A 1 80 ? 0.647 -8.483 -1.617 1.00 90.88 80 GLN A O 1
ATOM 603 N N . SER A 1 81 ? 1.223 -6.413 -2.243 1.00 92.81 81 SER A N 1
ATOM 604 C CA . SER A 1 81 ? 0.369 -5.778 -1.230 1.00 92.81 81 SER A CA 1
ATOM 605 C C . SER A 1 81 ? -1.115 -5.861 -1.579 1.00 92.81 81 SER A C 1
ATOM 607 O O . SER A 1 81 ? -1.927 -6.057 -0.675 1.00 92.81 81 SER A O 1
ATOM 609 N N . LEU A 1 82 ? -1.474 -5.815 -2.866 1.00 89.88 82 LEU A N 1
ATOM 610 C CA . LEU A 1 82 ? -2.861 -5.962 -3.317 1.00 89.88 82 LEU A CA 1
ATOM 611 C C . LEU A 1 82 ? -3.458 -7.331 -2.963 1.00 89.88 82 LEU A C 1
ATOM 613 O O . LEU A 1 82 ? -4.631 -7.393 -2.594 1.00 89.88 82 LEU A O 1
ATOM 617 N N . TRP A 1 83 ? -2.664 -8.406 -2.961 1.00 89.19 83 TRP A N 1
ATOM 618 C CA . TRP A 1 83 ? -3.119 -9.720 -2.483 1.00 89.19 83 TRP A CA 1
ATOM 619 C C . TRP A 1 83 ? -3.625 -9.680 -1.035 1.00 89.19 83 TRP A C 1
ATOM 621 O O . TRP A 1 83 ? -4.638 -10.298 -0.711 1.00 89.19 83 TRP A O 1
ATOM 631 N N . TRP A 1 84 ? -2.970 -8.906 -0.164 1.00 89.94 84 TRP A N 1
ATOM 632 C CA . TRP A 1 84 ? -3.396 -8.744 1.232 1.00 89.94 84 TRP A CA 1
ATOM 633 C C . TRP A 1 84 ? -4.656 -7.893 1.389 1.00 89.94 84 TRP A C 1
ATOM 635 O O . TRP A 1 84 ? -5.341 -8.006 2.404 1.00 89.94 84 TRP A O 1
ATOM 645 N N . LEU A 1 85 ? -4.978 -7.069 0.392 1.00 88.38 85 LEU A N 1
ATOM 646 C CA . LEU A 1 85 ? -6.237 -6.327 0.326 1.00 88.38 85 LEU A CA 1
ATOM 647 C C . LEU A 1 85 ? -7.384 -7.163 -0.267 1.00 88.38 85 LEU A C 1
ATOM 649 O O . LEU A 1 85 ? -8.489 -6.656 -0.433 1.00 88.38 85 LEU A O 1
ATOM 653 N N . GLY A 1 86 ? -7.138 -8.437 -0.598 1.00 83.81 86 GLY A N 1
ATOM 654 C CA . GLY A 1 86 ? -8.118 -9.309 -1.246 1.00 83.81 86 GLY A CA 1
ATOM 655 C C . GLY A 1 86 ? -8.150 -9.189 -2.772 1.00 83.81 86 GLY A C 1
ATOM 656 O O . GLY A 1 86 ? -9.078 -9.700 -3.400 1.00 83.81 86 GLY A O 1
ATOM 657 N N . GLY A 1 87 ? -7.149 -8.543 -3.381 1.00 73.12 87 GLY A N 1
ATOM 658 C CA . GLY A 1 87 ? -6.939 -8.552 -4.825 1.00 73.12 87 GLY A CA 1
ATOM 659 C C . GLY A 1 87 ? -6.578 -9.957 -5.294 1.00 73.12 87 GLY A C 1
ATOM 660 O O . GLY A 1 87 ? -5.433 -10.375 -5.187 1.00 73.12 87 GLY A O 1
ATOM 661 N N . VAL A 1 88 ? -7.559 -10.706 -5.790 1.00 70.56 88 VAL A N 1
ATOM 662 C CA . VAL A 1 88 ? -7.349 -11.997 -6.454 1.00 70.56 88 VAL A CA 1
ATOM 663 C C . VAL A 1 88 ? -7.701 -11.812 -7.920 1.00 70.56 88 VAL A C 1
ATOM 665 O O . VAL A 1 88 ? -8.798 -11.341 -8.224 1.00 70.56 88 VAL A O 1
ATOM 668 N N . THR A 1 89 ? -6.777 -12.178 -8.809 1.00 65.56 89 THR A N 1
ATOM 669 C CA . THR A 1 89 ? -6.889 -11.929 -10.252 1.00 65.56 89 THR A CA 1
ATOM 670 C C . THR A 1 89 ? -8.161 -12.532 -10.839 1.00 65.56 89 THR A C 1
ATOM 672 O O . THR A 1 89 ? -8.899 -11.813 -11.487 1.00 65.56 89 THR A O 1
ATOM 675 N N . GLY A 1 90 ? -8.551 -13.768 -10.508 1.00 74.06 90 GLY A N 1
ATOM 676 C CA . GLY A 1 90 ? -9.850 -14.314 -10.937 1.00 74.06 90 GLY A CA 1
ATOM 677 C C . GLY A 1 90 ? -10.063 -14.189 -12.456 1.00 74.06 90 GLY A C 1
ATOM 678 O O . GLY A 1 90 ? -9.277 -14.736 -13.221 1.00 74.06 90 GLY A O 1
ATOM 679 N N . GLU A 1 91 ? -11.114 -13.474 -12.882 1.00 73.50 91 GLU A N 1
ATOM 680 C CA . GLU A 1 91 ? -11.368 -13.124 -14.298 1.00 73.50 91 GLU A CA 1
ATOM 681 C C . GLU A 1 91 ? -10.696 -11.808 -14.751 1.00 73.50 91 GLU A C 1
ATOM 683 O O . GLU A 1 91 ? -10.768 -11.452 -15.924 1.00 73.50 91 GLU A O 1
ATOM 688 N N . HIS A 1 92 ? -10.062 -11.075 -13.836 1.00 76.81 92 HIS A N 1
ATOM 689 C CA . HIS A 1 92 ? -9.324 -9.842 -14.105 1.00 76.81 92 HIS A CA 1
ATOM 690 C C . HIS A 1 92 ? -7.928 -10.140 -14.659 1.00 76.81 92 HIS A C 1
ATOM 692 O O . HIS A 1 92 ? -7.310 -11.154 -14.326 1.00 76.81 92 HIS A O 1
ATOM 698 N N . HIS A 1 93 ? -7.412 -9.227 -15.484 1.00 75.88 93 HIS A N 1
ATOM 699 C CA . HIS A 1 93 ? -6.100 -9.360 -16.108 1.00 75.88 93 HIS A CA 1
ATOM 700 C C . HIS A 1 93 ? -4.965 -9.380 -15.073 1.00 75.88 93 HIS A C 1
ATOM 702 O O . HIS A 1 93 ? -3.980 -10.095 -15.253 1.00 75.88 93 HIS A O 1
ATOM 708 N N . ASP A 1 94 ? -5.083 -8.586 -14.007 1.00 78.06 94 ASP A N 1
ATOM 709 C CA . ASP A 1 94 ? -4.106 -8.509 -12.921 1.00 78.06 94 ASP A CA 1
ATOM 710 C C . ASP A 1 94 ? -4.723 -8.028 -11.593 1.00 78.06 94 ASP A C 1
ATOM 712 O O . ASP A 1 94 ? -5.929 -7.789 -11.471 1.00 78.06 94 ASP A O 1
ATOM 716 N N . GLU A 1 95 ? -3.877 -7.904 -10.570 1.00 81.75 95 GLU A N 1
ATOM 717 C CA . GLU A 1 95 ? -4.262 -7.464 -9.234 1.00 81.75 95 GLU A CA 1
ATOM 718 C C . GLU A 1 95 ? -4.789 -6.028 -9.219 1.00 81.75 95 GLU A C 1
ATOM 720 O O . GLU A 1 95 ? -5.681 -5.729 -8.427 1.00 81.75 95 GLU A O 1
ATOM 725 N N . PHE A 1 96 ? -4.274 -5.149 -10.085 1.00 81.69 96 PHE A N 1
ATOM 726 C CA . PHE A 1 96 ? -4.715 -3.758 -10.180 1.00 81.69 96 PHE A CA 1
ATOM 727 C C . PHE A 1 96 ? -6.151 -3.686 -10.679 1.00 81.69 96 PHE A C 1
ATOM 729 O O . PHE A 1 96 ? -6.988 -3.023 -10.069 1.00 81.69 96 PHE A O 1
ATOM 736 N N . GLU A 1 97 ? -6.466 -4.385 -11.764 1.00 79.62 97 GLU A N 1
ATOM 737 C CA . GLU A 1 97 ? -7.826 -4.460 -12.277 1.00 79.62 97 GLU A CA 1
ATOM 738 C C . GLU A 1 97 ? -8.770 -5.100 -11.250 1.00 79.62 97 GLU A C 1
ATOM 740 O O . GLU A 1 97 ? -9.859 -4.569 -11.016 1.00 79.62 97 GLU A O 1
ATOM 745 N N . ALA A 1 98 ? -8.329 -6.157 -10.559 1.00 79.75 98 ALA A N 1
ATOM 746 C CA . ALA A 1 98 ? -9.123 -6.835 -9.534 1.00 79.75 98 ALA A CA 1
ATOM 747 C C . ALA A 1 98 ? -9.544 -5.926 -8.367 1.00 79.75 98 ALA A C 1
ATOM 749 O O . ALA A 1 98 ? -10.598 -6.146 -7.761 1.00 79.75 98 ALA 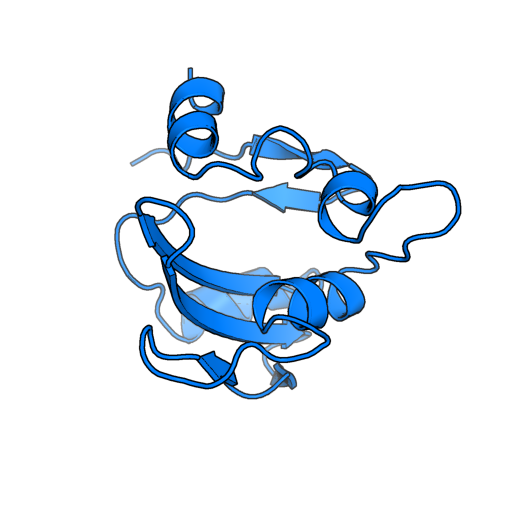A O 1
ATOM 750 N N . VAL A 1 99 ? -8.748 -4.898 -8.063 1.00 77.38 99 VAL A N 1
ATOM 751 C CA . VAL A 1 99 ? -9.060 -3.898 -7.032 1.00 77.38 99 VAL A CA 1
ATOM 752 C C . VAL A 1 99 ? -9.581 -2.577 -7.611 1.00 77.38 99 VAL A C 1
ATOM 754 O O . VAL A 1 99 ? -9.795 -1.628 -6.868 1.00 77.38 99 VAL A O 1
ATOM 757 N N . GLY A 1 100 ? -9.820 -2.479 -8.922 1.00 77.75 100 GLY A N 1
ATOM 758 C CA . GLY A 1 100 ? -10.308 -1.251 -9.566 1.00 77.75 100 GLY A CA 1
ATOM 759 C C . GLY A 1 100 ? -9.242 -0.164 -9.778 1.00 77.75 100 GLY A C 1
ATOM 760 O O . GLY A 1 100 ? -9.579 0.973 -10.105 1.00 77.75 100 GLY A O 1
ATOM 761 N N . LEU A 1 101 ? -7.960 -0.505 -9.635 1.00 77.06 101 LEU A N 1
ATOM 762 C CA . LEU A 1 101 ? -6.805 0.343 -9.943 1.00 77.06 101 LEU A CA 1
ATOM 763 C C . LEU A 1 101 ? -6.354 0.252 -11.412 1.00 77.06 101 LEU A C 1
ATOM 765 O O . LEU A 1 101 ? -5.335 0.834 -11.760 1.00 77.06 101 LEU A O 1
ATOM 769 N N . GLY A 1 102 ? -7.093 -0.424 -12.300 1.00 73.50 102 GLY A N 1
ATOM 770 C CA . GLY A 1 102 ? -6.710 -0.558 -13.716 1.00 73.50 102 GLY A CA 1
ATOM 771 C C . GLY A 1 102 ? -6.492 0.788 -14.428 1.00 73.50 102 GLY A C 1
ATOM 772 O O . GLY A 1 102 ? -5.500 0.964 -15.128 1.00 73.50 102 GLY A O 1
ATOM 773 N N . ARG A 1 103 ? -7.357 1.782 -14.164 1.00 66.12 103 ARG A N 1
ATOM 774 C CA . ARG A 1 103 ? -7.183 3.175 -14.635 1.00 66.12 103 ARG A CA 1
ATOM 775 C C . ARG A 1 103 ? -6.093 3.951 -13.891 1.00 66.12 103 ARG A C 1
ATOM 777 O O . ARG A 1 103 ? -5.804 5.074 -14.242 1.00 66.12 103 ARG A O 1
ATOM 784 N N . HIS A 1 104 ? -5.566 3.389 -12.813 1.00 64.12 104 HIS A N 1
ATOM 785 C CA . HIS A 1 104 ? -4.548 3.963 -11.940 1.00 64.12 104 HIS A CA 1
ATOM 786 C C . HIS A 1 104 ? -3.221 3.211 -12.112 1.00 64.12 104 HIS A C 1
ATOM 788 O O . HIS A 1 104 ? -2.398 3.165 -11.203 1.00 64.12 104 HIS A O 1
ATOM 794 N N . ARG A 1 105 ? -3.010 2.575 -13.268 1.00 63.81 105 ARG A N 1
ATOM 795 C CA . ARG A 1 105 ? -1.729 1.948 -13.592 1.00 63.81 105 ARG A CA 1
ATOM 796 C C . ARG A 1 105 ? -0.661 3.000 -13.910 1.00 63.81 105 ARG A C 1
ATOM 798 O O . ARG A 1 105 ? 0.499 2.796 -13.571 1.00 63.81 105 ARG A O 1
ATOM 805 N N . ASP A 1 106 ? -1.070 4.133 -14.477 1.00 62.25 106 ASP A N 1
ATOM 806 C CA . ASP A 1 106 ? -0.227 5.311 -14.664 1.00 62.25 106 ASP A CA 1
ATOM 807 C C . ASP A 1 106 ? -0.442 6.304 -13.514 1.00 62.25 106 ASP A C 1
ATOM 809 O O . ASP A 1 106 ? -1.568 6.719 -13.234 1.00 62.25 106 ASP A O 1
ATOM 813 N N . THR A 1 107 ? 0.640 6.729 -12.850 1.00 56.50 107 THR A N 1
ATOM 814 C CA . THR A 1 107 ? 0.592 7.689 -11.726 1.00 56.50 107 THR A CA 1
ATOM 815 C C . THR A 1 107 ? -0.094 9.004 -12.116 1.00 56.50 107 THR A C 1
ATOM 817 O O . THR A 1 107 ? -0.733 9.649 -11.286 1.00 56.50 107 THR A O 1
ATOM 820 N N . ALA A 1 108 ? -0.025 9.388 -13.397 1.00 56.25 108 ALA A N 1
ATOM 821 C CA . ALA A 1 108 ? -0.726 10.556 -13.931 1.00 56.25 108 ALA A CA 1
ATOM 822 C C . ALA A 1 108 ? -2.255 10.467 -13.744 1.00 56.25 108 ALA A C 1
ATOM 824 O O . ALA A 1 108 ? -2.894 11.472 -13.433 1.00 56.25 108 ALA A O 1
ATOM 825 N N . ASP A 1 109 ? -2.827 9.264 -13.831 1.00 59.59 109 ASP A N 1
ATOM 826 C CA . ASP A 1 109 ? -4.271 9.040 -13.720 1.00 59.59 109 ASP A CA 1
ATOM 827 C C . ASP A 1 109 ? -4.773 8.974 -12.264 1.00 59.59 109 ASP A C 1
ATOM 829 O O . ASP A 1 109 ? -5.982 8.971 -11.992 1.00 59.59 109 ASP A O 1
ATOM 833 N N . TRP A 1 110 ? -3.856 8.970 -11.288 1.00 58.38 110 TRP A N 1
ATOM 834 C CA . TRP A 1 110 ? -4.187 9.127 -9.867 1.00 58.38 110 TRP A CA 1
ATOM 835 C C . TRP A 1 110 ? -4.651 10.559 -9.585 1.00 58.38 110 TRP A C 1
ATOM 837 O O . TRP A 1 110 ? -5.565 10.773 -8.790 1.00 58.38 110 TRP A O 1
ATOM 847 N N . VAL A 1 111 ? -4.051 11.535 -10.275 1.00 54.78 111 VAL A N 1
ATOM 848 C CA . VAL A 1 111 ? -4.287 12.971 -10.075 1.00 54.78 111 VAL A CA 1
ATOM 849 C C . VAL A 1 111 ? -5.560 13.443 -10.781 1.00 54.78 111 VAL A C 1
ATOM 851 O O . VAL A 1 111 ? -6.239 14.334 -10.285 1.00 54.78 111 VAL A O 1
ATOM 854 N N . THR A 1 112 ? -5.949 12.846 -11.907 1.00 54.50 112 THR A N 1
ATOM 855 C CA . THR A 1 112 ? -7.173 13.229 -12.642 1.00 54.50 112 THR A CA 1
ATOM 856 C C . THR A 1 112 ? -8.454 12.661 -12.041 1.00 54.50 112 THR A C 1
ATOM 858 O O . THR A 1 112 ? -9.515 13.250 -12.218 1.00 54.50 112 THR A O 1
ATOM 861 N N . SER A 1 113 ? -8.380 11.568 -11.278 1.00 50.41 113 SER A N 1
ATOM 862 C CA . SER A 1 113 ? -9.542 11.018 -10.554 1.00 50.41 113 SER A CA 1
ATOM 863 C C . SER A 1 113 ? -9.823 11.720 -9.218 1.00 50.41 113 SER A C 1
ATOM 865 O O . SER A 1 113 ? -10.756 11.351 -8.508 1.00 50.41 113 SER A O 1
ATOM 867 N N . ALA A 1 114 ? -8.999 12.714 -8.879 1.00 47.00 114 ALA A N 1
ATOM 868 C CA . ALA A 1 114 ? -9.164 13.614 -7.746 1.00 47.00 114 ALA A CA 1
ATOM 869 C C . ALA A 1 114 ? -10.074 14.821 -8.021 1.00 47.00 114 ALA A C 1
ATOM 871 O O . ALA A 1 114 ? -10.269 15.639 -7.119 1.00 47.00 114 ALA A O 1
ATOM 872 N N . GLY A 1 115 ? -10.575 14.942 -9.256 1.00 35.53 115 GLY A N 1
ATOM 873 C CA . GLY A 1 115 ? -11.462 16.011 -9.720 1.00 35.53 115 GLY A CA 1
ATOM 874 C C . GLY A 1 115 ? -12.939 15.672 -9.603 1.00 35.53 115 GLY A C 1
ATOM 875 O O . GLY A 1 115 ? -13.312 14.534 -9.961 1.00 35.53 115 GLY A O 1
#

Foldseek 3Di:
DDFQWQDWPDPDTDTDDPDDDDLVVLLVVQCVHKDKDWDWDDDPHFAKIWIWIDHNSDTPGDIDIDGRPHPDDPADPVQVSLVRVVQDCVVNPGSCVSGRNPLVPDVVSVVVSSD

Sequence (115 aa):
MSALVVPLARDLVLLPLFDAPDSGQVADWSSRGPVALVDAEHFGGTGSQRTQVRDQGRSVLKPLVREEDDPVPDVSPISQSLWWLGGVTGEHHDEFEAVGLGRHRDTADWVTSAG

Radius of gyration: 13.91 Å; chains: 1; bounding box: 33×34×34 Å

Secondary structure (DSSP, 8-state):
-PPP-EE-STT-EE---SSPPPHHHHHHHHTSS-EEEEEE--BTTB--EEEEEEETTEEEEEEEEE-TTSPPPSS-HHHHHHHHTT---TTSSSHHHHTT-GGGSSTHHHHHTT-